Protein AF-A0A8T4N0C1-F1 (afdb_monomer_lite)

Secondary structure (DSSP, 8-state):
----EEEEEE-SS---HHHIIIIIHHHTEEEEEEEEETTS-EEEEEES-HHHHHHHHHHHS-TTS-EEEEEEPHHHHHHHHHTT-EEEE-SS----TT-SSEEEEEEEEE-SS---EE---

Structure (mmCIF, N/CA/C/O backbone):
data_AF-A0A8T4N0C1-F1
#
_entry.id   AF-A0A8T4N0C1-F1
#
loop_
_atom_site.group_PDB
_atom_site.id
_atom_site.type_symbol
_atom_site.label_atom_id
_atom_site.label_alt_id
_atom_site.label_comp_id
_atom_site.label_asym_id
_atom_site.label_entity_id
_atom_site.label_seq_id
_atom_site.pdbx_PDB_ins_code
_atom_site.Cartn_x
_atom_site.Cartn_y
_atom_site.Cartn_z
_atom_site.occupancy
_atom_site.B_iso_or_equiv
_atom_site.auth_seq_id
_atom_site.auth_comp_id
_atom_site.auth_asym_id
_atom_site.auth_atom_id
_atom_site.pdbx_PDB_model_num
ATOM 1 N N . MET A 1 1 ? -12.353 -18.344 -8.350 1.00 41.75 1 MET A N 1
ATOM 2 C CA . MET A 1 1 ? -11.574 -17.290 -9.028 1.00 41.75 1 MET A CA 1
ATOM 3 C C . MET A 1 1 ? -10.828 -16.571 -7.931 1.00 41.75 1 MET A C 1
ATOM 5 O O . MET A 1 1 ? -11.487 -16.147 -6.991 1.00 41.75 1 MET A O 1
ATOM 9 N N . VAL A 1 2 ? -9.498 -16.558 -7.986 1.00 50.97 2 VAL A N 1
ATOM 10 C CA . VAL A 1 2 ? -8.694 -15.711 -7.097 1.00 50.97 2 VAL A CA 1
ATOM 11 C C . VAL A 1 2 ? -8.988 -14.275 -7.524 1.00 50.97 2 VAL A C 1
ATOM 13 O O . VAL A 1 2 ? -8.967 -13.984 -8.719 1.00 50.97 2 VAL A O 1
ATOM 16 N N . ASN A 1 3 ? -9.419 -13.430 -6.590 1.00 64.44 3 ASN A N 1
ATOM 17 C CA . ASN A 1 3 ? -9.600 -12.012 -6.867 1.00 64.44 3 ASN A CA 1
ATOM 18 C C . ASN A 1 3 ? -8.284 -11.323 -6.534 1.00 64.44 3 ASN A C 1
ATOM 20 O O . ASN A 1 3 ? -8.034 -11.012 -5.369 1.00 64.44 3 ASN A O 1
ATOM 24 N N . ASP A 1 4 ? -7.465 -11.091 -7.555 1.00 81.56 4 ASP A N 1
ATOM 25 C CA . ASP A 1 4 ? -6.183 -10.417 -7.386 1.00 81.56 4 ASP A CA 1
ATOM 26 C C . ASP A 1 4 ? -6.423 -9.045 -6.739 1.00 81.56 4 ASP A C 1
ATOM 28 O O . ASP A 1 4 ? -7.118 -8.174 -7.282 1.00 81.56 4 ASP A O 1
ATOM 32 N N . THR A 1 5 ? -5.892 -8.876 -5.530 1.00 92.19 5 THR A N 1
ATOM 33 C CA . THR A 1 5 ? -6.059 -7.667 -4.728 1.00 92.19 5 THR A CA 1
ATOM 34 C C . THR A 1 5 ? -4.712 -6.992 -4.602 1.00 92.19 5 THR A C 1
ATOM 36 O O . THR A 1 5 ? -3.774 -7.554 -4.061 1.00 92.19 5 THR A O 1
ATOM 39 N N . TYR A 1 6 ? -4.607 -5.763 -5.083 1.00 94.19 6 TYR A N 1
ATOM 40 C CA . TYR A 1 6 ? -3.355 -5.027 -5.113 1.00 94.19 6 TYR A CA 1
ATOM 41 C C . TYR A 1 6 ? -3.348 -3.901 -4.085 1.00 94.19 6 TYR A C 1
ATOM 43 O O . TYR A 1 6 ? -4.346 -3.194 -3.925 1.00 94.19 6 TYR A O 1
ATOM 51 N N . ALA A 1 7 ? -2.195 -3.679 -3.462 1.00 95.25 7 ALA A N 1
ATOM 52 C CA . ALA A 1 7 ? -1.918 -2.521 -2.620 1.00 95.25 7 ALA A CA 1
ATOM 53 C C . ALA A 1 7 ? -0.670 -1.779 -3.112 1.00 95.25 7 ALA A C 1
ATOM 55 O O . ALA A 1 7 ? 0.172 -2.329 -3.824 1.00 95.25 7 ALA A O 1
ATOM 56 N N . ILE A 1 8 ? -0.560 -0.501 -2.753 1.00 95.19 8 ILE A N 1
ATOM 57 C CA . ILE A 1 8 ? 0.571 0.340 -3.153 1.00 95.19 8 ILE A CA 1
ATOM 58 C C . ILE A 1 8 ? 1.625 0.315 -2.050 1.00 95.19 8 ILE A C 1
ATOM 60 O O . ILE A 1 8 ? 1.326 0.629 -0.901 1.00 95.19 8 ILE A O 1
ATOM 64 N N . ILE A 1 9 ? 2.864 0.006 -2.420 1.00 93.44 9 ILE A N 1
ATOM 65 C CA . ILE A 1 9 ? 4.038 0.158 -1.565 1.00 93.44 9 ILE A CA 1
ATOM 66 C C . ILE A 1 9 ? 4.467 1.625 -1.606 1.00 93.44 9 ILE A C 1
ATOM 68 O O . ILE A 1 9 ? 4.726 2.175 -2.683 1.00 93.44 9 ILE A O 1
ATOM 72 N N . TYR A 1 10 ? 4.577 2.250 -0.441 1.00 92.62 10 TYR A N 1
ATOM 73 C CA . TYR A 1 10 ? 5.016 3.634 -0.293 1.00 92.62 10 TYR A CA 1
ATOM 74 C C . TYR A 1 10 ? 5.939 3.750 0.910 1.00 92.62 10 TYR A C 1
ATOM 76 O O . TYR A 1 10 ? 5.586 3.331 2.001 1.00 92.62 10 TYR A O 1
ATOM 84 N N . ASN A 1 11 ? 7.108 4.347 0.703 1.00 85.44 11 ASN A N 1
ATOM 85 C CA . ASN A 1 11 ? 7.939 4.864 1.783 1.00 85.44 11 ASN A CA 1
ATOM 86 C C . ASN A 1 11 ? 7.991 6.382 1.636 1.00 85.44 11 ASN A C 1
ATOM 88 O O . ASN A 1 11 ? 7.879 6.910 0.537 1.00 85.44 11 ASN A O 1
ATOM 92 N N . ASP A 1 12 ? 8.210 7.088 2.723 1.00 84.44 12 ASP A N 1
ATOM 93 C CA . ASP A 1 12 ? 8.375 8.542 2.779 1.00 84.44 12 ASP A CA 1
ATOM 94 C C . ASP A 1 12 ? 9.682 9.071 2.137 1.00 84.44 12 ASP A C 1
ATOM 96 O O . ASP A 1 12 ? 10.035 10.237 2.303 1.00 84.44 12 ASP A O 1
ATOM 100 N N . GLY A 1 13 ? 10.391 8.240 1.367 1.00 84.12 13 GLY A N 1
ATOM 101 C CA . GLY A 1 13 ? 11.670 8.547 0.726 1.00 84.12 13 GLY A CA 1
ATOM 102 C C . GLY A 1 13 ? 12.886 7.973 1.454 1.00 84.12 13 GLY A C 1
ATOM 103 O O . GLY A 1 13 ? 13.995 8.094 0.935 1.00 84.12 13 GLY A O 1
ATOM 104 N N . ASN A 1 14 ? 12.696 7.339 2.615 1.00 85.12 14 ASN A N 1
ATOM 105 C CA . ASN A 1 14 ? 13.796 6.832 3.436 1.00 85.12 14 ASN A CA 1
ATOM 106 C C . ASN A 1 14 ? 14.321 5.451 3.020 1.00 85.12 14 ASN A C 1
ATOM 108 O O . ASN A 1 14 ? 15.439 5.104 3.395 1.00 85.12 14 ASN A O 1
ATOM 112 N N . LEU A 1 15 ? 13.564 4.669 2.239 1.00 85.12 15 LEU A N 1
ATOM 113 C CA . LEU A 1 15 ? 14.002 3.337 1.808 1.00 85.12 15 LEU A CA 1
ATOM 114 C C . LEU A 1 15 ? 14.563 3.358 0.389 1.00 85.12 15 LEU A C 1
ATOM 116 O O . LEU A 1 15 ? 13.918 3.781 -0.578 1.00 85.12 15 LEU A O 1
ATOM 120 N N . THR A 1 16 ? 15.774 2.830 0.249 1.00 84.75 16 THR A N 1
ATOM 121 C CA . THR A 1 16 ? 16.410 2.616 -1.046 1.00 84.75 16 THR A CA 1
ATOM 122 C C . THR A 1 16 ? 15.924 1.318 -1.694 1.00 84.75 16 THR A C 1
ATOM 124 O O . THR A 1 16 ? 15.380 0.416 -1.061 1.00 84.75 16 THR A O 1
ATOM 127 N N . LEU A 1 17 ? 16.201 1.168 -2.993 1.00 79.50 17 LEU A N 1
ATOM 128 C CA . LEU A 1 17 ? 15.961 -0.074 -3.741 1.00 79.50 17 LEU A CA 1
ATOM 129 C C . LEU A 1 17 ? 16.615 -1.303 -3.087 1.00 79.50 17 LEU A C 1
ATOM 131 O O . LEU A 1 17 ? 16.122 -2.425 -3.207 1.00 79.50 17 LEU A O 1
ATOM 135 N N . ARG A 1 18 ? 17.776 -1.097 -2.457 1.00 83.06 18 ARG A N 1
ATOM 136 C CA . ARG A 1 18 ? 18.529 -2.159 -1.797 1.00 83.06 18 ARG A CA 1
ATOM 137 C C . ARG A 1 18 ? 17.805 -2.620 -0.537 1.00 83.06 18 ARG A C 1
ATOM 139 O O . ARG A 1 18 ? 17.757 -3.827 -0.322 1.00 83.06 18 ARG A O 1
ATOM 146 N N . ASP A 1 19 ? 17.233 -1.692 0.218 1.00 85.06 19 ASP A N 1
ATOM 147 C CA . ASP A 1 19 ? 16.533 -1.977 1.473 1.00 85.06 19 ASP A CA 1
ATOM 148 C C . ASP A 1 19 ? 15.262 -2.777 1.173 1.00 85.06 19 ASP A C 1
ATOM 150 O O . ASP A 1 19 ? 15.068 -3.855 1.723 1.00 85.06 19 ASP A O 1
ATOM 154 N N . PHE A 1 20 ? 14.503 -2.389 0.139 1.00 81.75 20 PHE A N 1
ATOM 155 C CA . PHE A 1 20 ? 13.368 -3.188 -0.345 1.00 81.75 20 PHE A CA 1
ATOM 156 C C . PHE A 1 20 ? 13.738 -4.631 -0.707 1.00 81.75 20 PHE A C 1
ATOM 158 O O . PHE A 1 20 ? 13.022 -5.573 -0.371 1.00 81.75 20 PHE A O 1
ATOM 165 N N . LYS A 1 21 ? 14.854 -4.823 -1.417 1.00 77.44 21 LYS A N 1
ATOM 166 C CA . LYS A 1 21 ? 15.275 -6.160 -1.861 1.00 77.44 21 LYS A CA 1
ATOM 167 C C . LYS A 1 21 ? 15.865 -7.011 -0.738 1.00 77.44 21 LYS A C 1
ATOM 169 O O . LYS A 1 21 ? 15.781 -8.232 -0.813 1.00 77.44 21 LYS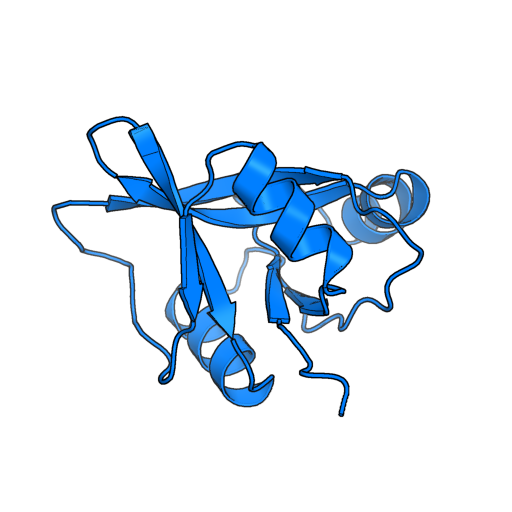 A O 1
ATOM 174 N N . LYS A 1 22 ? 16.533 -6.399 0.242 1.00 79.50 22 LYS A N 1
ATOM 175 C CA . LYS A 1 22 ? 17.291 -7.124 1.274 1.00 79.50 22 LYS A CA 1
ATOM 176 C C . LYS A 1 22 ? 16.552 -7.272 2.589 1.00 79.50 22 LYS A C 1
ATOM 178 O O . LYS A 1 22 ? 16.741 -8.298 3.231 1.00 79.50 22 LYS A O 1
ATOM 183 N N . GLU A 1 23 ? 15.784 -6.266 2.976 1.00 81.12 23 GLU A N 1
ATOM 184 C CA . GLU A 1 23 ? 15.093 -6.197 4.261 1.00 81.12 23 GLU A CA 1
ATOM 185 C C . GLU A 1 23 ? 13.636 -6.577 4.032 1.00 81.12 23 GLU A C 1
ATOM 187 O O . GLU A 1 23 ? 13.254 -7.690 4.371 1.00 81.12 23 GLU A O 1
ATOM 192 N N . CYS A 1 24 ? 12.871 -5.758 3.303 1.00 82.69 24 CYS A N 1
ATOM 193 C CA . CYS A 1 24 ? 11.433 -5.972 3.113 1.00 82.69 24 CYS A CA 1
ATOM 194 C C . CYS A 1 24 ? 11.091 -7.356 2.532 1.00 82.69 24 CYS A C 1
ATOM 196 O O . CYS A 1 24 ? 10.250 -8.078 3.063 1.00 82.69 24 CYS A O 1
ATOM 198 N N . HIS A 1 25 ? 11.773 -7.765 1.455 1.00 76.31 25 HIS A N 1
ATOM 199 C CA . HIS A 1 25 ? 11.526 -9.070 0.834 1.00 76.31 25 HIS A CA 1
ATOM 200 C C . HIS A 1 25 ? 11.959 -10.243 1.730 1.00 76.31 25 HIS A C 1
ATOM 202 O O . HIS A 1 25 ? 11.236 -11.227 1.862 1.00 76.31 25 HIS A O 1
ATOM 208 N N . LYS A 1 26 ? 13.135 -10.145 2.364 1.00 78.50 26 LYS A N 1
ATOM 209 C CA . LYS A 1 26 ? 13.710 -11.237 3.166 1.00 78.50 26 LYS A CA 1
ATOM 210 C C . LYS A 1 26 ? 12.989 -11.415 4.501 1.00 78.50 26 LYS A C 1
ATOM 212 O O . LYS A 1 26 ? 12.805 -12.539 4.955 1.00 78.50 26 LYS A O 1
ATOM 217 N N . GLU A 1 27 ? 12.625 -10.308 5.129 1.00 84.62 27 GLU A N 1
ATOM 218 C CA . GLU A 1 27 ? 11.990 -10.249 6.446 1.00 84.62 27 GLU A CA 1
ATOM 219 C C . GLU A 1 27 ? 10.461 -10.184 6.348 1.00 84.62 27 GLU A C 1
ATOM 221 O O . GLU A 1 27 ? 9.784 -10.131 7.369 1.00 84.62 27 GLU A O 1
ATOM 226 N N . ARG A 1 28 ? 9.919 -10.242 5.123 1.00 86.56 28 ARG A N 1
ATOM 227 C CA . ARG A 1 28 ? 8.485 -10.328 4.819 1.00 86.56 28 ARG A CA 1
ATOM 228 C C . ARG A 1 28 ? 7.669 -9.181 5.405 1.00 86.56 28 ARG A C 1
ATOM 230 O O . ARG A 1 28 ? 6.541 -9.380 5.843 1.00 86.56 28 ARG A O 1
ATOM 237 N N . TRP A 1 29 ? 8.204 -7.969 5.364 1.00 90.25 29 TRP A N 1
ATOM 238 C CA . TRP A 1 29 ? 7.462 -6.771 5.739 1.00 90.25 29 TRP A CA 1
ATOM 239 C C . TRP A 1 29 ? 7.521 -5.730 4.635 1.00 90.25 29 TRP A C 1
ATOM 241 O O . TRP A 1 29 ? 8.503 -5.636 3.904 1.00 90.25 29 TRP A O 1
ATOM 251 N N . ILE A 1 30 ? 6.462 -4.940 4.494 1.00 91.12 30 ILE A N 1
ATOM 252 C CA . ILE A 1 30 ? 6.353 -3.919 3.456 1.00 91.12 30 ILE A CA 1
ATOM 253 C C . ILE A 1 30 ? 5.704 -2.648 4.007 1.00 91.12 30 ILE A C 1
ATOM 255 O O . ILE A 1 30 ? 4.773 -2.732 4.809 1.00 91.12 30 ILE A O 1
ATOM 259 N N . PRO A 1 31 ? 6.150 -1.461 3.571 1.00 94.06 31 PRO A N 1
ATOM 260 C CA . PRO A 1 31 ? 5.473 -0.218 3.887 1.00 94.06 31 PRO A CA 1
ATOM 261 C C . PRO A 1 31 ? 4.340 0.014 2.877 1.00 94.06 31 PRO A C 1
ATOM 263 O O . PRO A 1 31 ? 4.570 0.186 1.676 1.00 94.06 31 PRO A O 1
ATOM 266 N N . LEU A 1 32 ? 3.101 -0.020 3.354 1.00 95.25 32 LEU A N 1
ATOM 267 C CA . LEU A 1 32 ? 1.910 0.187 2.537 1.00 95.25 32 LEU A CA 1
ATOM 268 C C . LEU A 1 32 ? 1.467 1.639 2.590 1.00 95.25 32 LEU A C 1
ATOM 270 O O . LEU A 1 32 ? 1.433 2.234 3.661 1.00 95.25 32 LEU A O 1
ATOM 274 N N . LEU A 1 33 ? 1.057 2.183 1.446 1.00 96.12 33 LEU A N 1
ATOM 275 C CA . LEU A 1 33 ? 0.385 3.473 1.387 1.00 96.12 33 LEU A CA 1
ATOM 276 C C . LEU A 1 33 ? -0.937 3.395 2.148 1.00 96.12 33 LEU A C 1
ATOM 278 O O . LEU A 1 33 ? -1.794 2.566 1.830 1.00 96.12 33 LEU A O 1
ATOM 282 N N . VAL A 1 34 ? -1.137 4.322 3.079 1.00 96.75 34 VAL A N 1
ATOM 283 C CA . VAL A 1 34 ? -2.399 4.473 3.800 1.00 96.75 34 VAL A CA 1
ATOM 284 C C . VAL A 1 34 ? -2.928 5.896 3.694 1.00 96.75 34 VAL A C 1
ATOM 286 O O . VAL A 1 34 ? -2.188 6.858 3.474 1.00 96.75 34 VAL A O 1
ATOM 289 N N . LEU A 1 35 ? -4.238 6.026 3.862 1.00 95.94 35 LEU A N 1
ATOM 290 C CA . LEU A 1 35 ? -4.896 7.287 4.156 1.00 95.94 35 LEU A CA 1
ATOM 291 C C . LEU A 1 35 ? -5.133 7.327 5.661 1.00 95.94 35 LEU A C 1
ATOM 293 O O . LEU A 1 35 ? -5.907 6.521 6.184 1.00 95.94 35 LEU A O 1
ATOM 297 N N . ARG A 1 36 ? -4.451 8.243 6.349 1.00 95.94 36 ARG A N 1
ATOM 298 C CA . ARG A 1 36 ? -4.651 8.468 7.781 1.00 95.94 36 ARG A CA 1
ATOM 299 C C . ARG A 1 36 ? -5.617 9.626 7.971 1.00 95.94 36 ARG A C 1
ATOM 301 O O . ARG A 1 36 ? -5.314 10.760 7.594 1.00 95.94 36 ARG A O 1
ATOM 308 N N . GLU A 1 37 ? -6.788 9.328 8.515 1.00 94.50 37 GLU A N 1
ATOM 309 C CA . GLU A 1 37 ? -7.782 10.326 8.904 1.00 94.50 37 GLU A CA 1
ATOM 310 C C . GLU A 1 37 ? -7.326 11.080 10.169 1.00 94.50 37 GLU A C 1
ATOM 312 O O . GLU A 1 37 ? -6.471 10.615 10.926 1.00 94.50 37 GLU A O 1
ATOM 317 N N . ARG A 1 38 ? -7.890 12.270 10.419 1.00 92.12 38 ARG A N 1
ATOM 318 C CA . ARG A 1 38 ? -7.505 13.116 11.573 1.00 92.12 38 ARG A CA 1
ATOM 319 C C . ARG A 1 38 ? -7.765 12.476 12.938 1.00 92.12 38 ARG A C 1
ATOM 321 O O . ARG A 1 38 ? -7.113 12.845 13.908 1.00 92.12 38 ARG A O 1
ATOM 328 N N . ASP A 1 39 ? -8.730 11.570 13.015 1.00 92.75 39 ASP A N 1
ATOM 329 C CA . ASP A 1 39 ? -9.066 10.802 14.217 1.00 92.75 39 ASP A CA 1
ATOM 330 C C . ASP A 1 39 ? -8.153 9.575 14.412 1.00 92.75 39 ASP A C 1
ATOM 332 O O . ASP A 1 39 ? -8.341 8.804 15.350 1.00 92.75 39 ASP A O 1
ATOM 336 N N . GLY A 1 40 ? -7.149 9.400 13.544 1.00 92.94 40 GLY A N 1
ATOM 337 C CA . GLY A 1 40 ? -6.199 8.293 13.580 1.00 92.94 40 GLY A CA 1
ATOM 338 C C . GLY A 1 40 ? -6.660 7.059 12.811 1.00 92.94 40 GLY A C 1
ATOM 339 O O . GLY A 1 40 ? -5.901 6.092 12.724 1.00 92.94 40 GLY A O 1
ATOM 340 N N . LYS A 1 41 ? -7.859 7.075 12.219 1.00 95.94 41 LYS A N 1
ATOM 341 C CA . LYS A 1 41 ? -8.375 5.951 11.441 1.00 95.94 41 LYS A CA 1
ATOM 342 C C . LYS A 1 41 ? -7.521 5.718 10.194 1.00 95.94 41 LYS A C 1
ATOM 344 O O . LYS A 1 41 ? -7.233 6.633 9.423 1.00 95.94 41 LYS A O 1
ATOM 349 N N . ILE A 1 42 ? -7.106 4.467 10.012 1.00 97.38 42 ILE A N 1
ATOM 350 C CA . ILE A 1 42 ? -6.253 4.030 8.904 1.00 97.38 42 ILE A CA 1
ATOM 351 C C . ILE A 1 42 ? -7.138 3.385 7.842 1.00 97.38 42 ILE A C 1
ATOM 353 O O . ILE A 1 42 ? -7.943 2.495 8.145 1.00 97.38 42 ILE A O 1
ATOM 357 N N . THR A 1 43 ? -6.972 3.824 6.598 1.00 97.31 43 THR A N 1
ATOM 358 C CA . THR A 1 43 ? -7.615 3.223 5.430 1.00 97.31 43 THR A CA 1
ATOM 359 C C . THR A 1 43 ? -6.560 2.834 4.404 1.00 97.31 43 THR A C 1
ATOM 361 O O . THR A 1 43 ? -5.787 3.680 3.956 1.00 97.31 43 THR A O 1
ATOM 364 N N . ILE A 1 44 ? -6.541 1.565 4.005 1.00 97.25 44 ILE A N 1
ATOM 365 C CA . ILE A 1 44 ? -5.674 1.049 2.947 1.00 97.25 44 ILE A CA 1
ATOM 366 C C . ILE A 1 44 ? -6.450 1.074 1.627 1.00 97.25 44 ILE A C 1
ATOM 368 O O . ILE A 1 44 ? -7.470 0.385 1.505 1.00 97.25 44 ILE A O 1
ATOM 372 N N . PRO A 1 45 ? -5.983 1.833 0.621 1.00 97.06 45 PRO A N 1
ATOM 373 C CA . PRO A 1 45 ? -6.529 1.764 -0.723 1.00 97.06 45 PRO A CA 1
ATOM 374 C C . PRO A 1 45 ? -6.134 0.435 -1.364 1.00 97.06 45 PRO A C 1
ATOM 376 O O . PRO A 1 45 ? -4.951 0.176 -1.598 1.00 97.06 45 PRO A O 1
ATOM 379 N N . LEU A 1 46 ? -7.130 -0.381 -1.681 1.00 96.81 46 LEU A N 1
ATOM 380 C CA . LEU A 1 46 ? -6.967 -1.629 -2.414 1.00 96.81 46 LEU A CA 1
ATOM 381 C C . LEU A 1 46 ? -7.470 -1.479 -3.844 1.00 96.81 46 LEU A C 1
ATOM 383 O O . LEU A 1 46 ? -8.299 -0.621 -4.148 1.00 96.81 46 LEU A O 1
ATOM 387 N N . PHE A 1 47 ? -6.987 -2.328 -4.739 1.00 95.88 47 PHE A N 1
ATOM 388 C CA . PHE A 1 47 ? -7.354 -2.291 -6.149 1.00 95.88 47 PHE A CA 1
ATOM 389 C C . PHE A 1 47 ? -7.554 -3.711 -6.656 1.00 95.88 47 PHE A C 1
ATOM 391 O O . PHE A 1 47 ? -6.733 -4.575 -6.403 1.00 95.88 47 PHE A O 1
ATOM 398 N N . ASN A 1 48 ? -8.598 -3.935 -7.443 1.00 94.31 48 ASN A N 1
ATOM 399 C CA . ASN A 1 48 ? -8.816 -5.196 -8.163 1.00 94.31 48 ASN A CA 1
ATOM 400 C C . ASN A 1 48 ? -8.245 -5.160 -9.594 1.00 94.31 48 ASN A C 1
ATOM 402 O O . ASN A 1 48 ? -8.557 -5.997 -10.436 1.00 94.31 48 ASN A O 1
ATOM 406 N N . ASN A 1 49 ? -7.483 -4.112 -9.915 1.00 93.38 49 ASN A N 1
ATOM 407 C CA . ASN A 1 49 ? -6.909 -3.898 -11.230 1.00 93.38 49 ASN A CA 1
ATOM 408 C C . ASN A 1 49 ? -5.548 -3.213 -11.096 1.00 93.38 49 ASN A C 1
ATOM 410 O O . ASN A 1 49 ? -5.449 -2.043 -10.705 1.00 93.38 49 ASN A O 1
ATOM 414 N N . LEU A 1 50 ? -4.506 -3.933 -11.498 1.00 92.50 50 LEU A N 1
ATOM 415 C CA . LEU A 1 50 ? -3.120 -3.484 -11.459 1.00 92.50 50 LEU A CA 1
ATOM 416 C C . LEU A 1 50 ? -2.886 -2.156 -12.204 1.00 92.50 50 LEU A C 1
ATOM 418 O O . LEU A 1 50 ? -2.128 -1.301 -11.747 1.00 92.50 50 LEU A O 1
ATOM 422 N N . GLN A 1 51 ? -3.570 -1.921 -13.330 1.00 93.38 51 GLN A N 1
ATOM 423 C CA . GLN A 1 51 ? -3.429 -0.665 -14.076 1.00 93.38 51 GLN A CA 1
ATOM 424 C C . GLN A 1 51 ? -4.025 0.527 -13.320 1.00 93.38 51 GLN A C 1
ATOM 426 O O . GLN A 1 51 ? -3.503 1.643 -13.424 1.00 93.38 51 GLN A O 1
ATOM 431 N N . ILE A 1 52 ? -5.114 0.320 -12.573 1.00 95.19 52 ILE A N 1
ATOM 432 C CA . ILE A 1 52 ? -5.709 1.359 -11.724 1.00 95.19 52 ILE A CA 1
ATOM 433 C C . ILE A 1 52 ? -4.768 1.671 -10.562 1.00 95.19 52 ILE A C 1
ATOM 435 O O . ILE A 1 52 ? -4.483 2.851 -10.340 1.00 95.19 52 ILE A O 1
ATOM 439 N N . ALA A 1 53 ? -4.231 0.645 -9.895 1.00 95.25 53 ALA A N 1
ATOM 440 C CA . ALA A 1 53 ? -3.232 0.800 -8.837 1.00 95.25 53 ALA A CA 1
ATOM 441 C C . ALA A 1 53 ? -2.020 1.605 -9.333 1.00 95.25 53 ALA A C 1
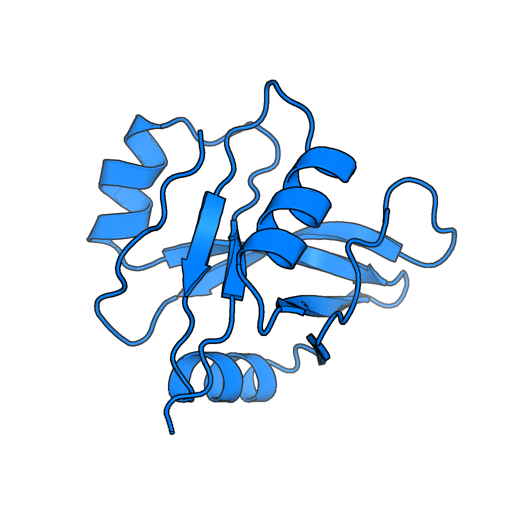ATOM 443 O O . ALA A 1 53 ? -1.674 2.633 -8.752 1.00 95.25 53 ALA A O 1
ATOM 444 N N . HIS A 1 54 ? -1.453 1.233 -10.484 1.00 94.75 54 HIS A N 1
ATOM 445 C CA . HIS A 1 54 ? -0.305 1.921 -11.079 1.00 94.75 54 HIS A CA 1
ATOM 446 C C . HIS A 1 54 ? -0.600 3.382 -11.448 1.00 94.75 54 HIS A C 1
ATOM 448 O O . HIS A 1 54 ? 0.197 4.282 -11.168 1.00 94.75 54 HIS A O 1
ATOM 454 N N . LYS A 1 55 ? -1.770 3.664 -12.036 1.00 95.25 55 LYS A N 1
ATOM 455 C CA . LYS A 1 55 ? -2.195 5.048 -12.309 1.00 95.25 55 LYS A CA 1
ATOM 456 C C . LYS A 1 55 ? -2.381 5.841 -11.015 1.00 95.25 55 LYS A C 1
ATOM 458 O O . LYS A 1 55 ? -2.006 7.009 -10.980 1.00 95.25 55 LYS A O 1
ATOM 463 N N . CYS A 1 56 ? -2.945 5.236 -9.971 1.00 95.25 56 CYS A N 1
ATOM 464 C CA . CYS A 1 56 ? -3.122 5.870 -8.667 1.00 95.25 56 CYS A CA 1
ATOM 465 C C . CYS A 1 56 ? -1.766 6.206 -8.027 1.00 95.25 56 CYS A C 1
ATOM 467 O O . CYS A 1 56 ? -1.531 7.356 -7.658 1.00 95.25 56 CYS A O 1
ATOM 469 N N . MET A 1 57 ? -0.843 5.243 -8.005 1.00 94.38 57 MET A N 1
ATOM 470 C CA . MET A 1 57 ? 0.530 5.392 -7.518 1.00 94.38 57 MET A CA 1
ATOM 471 C C . MET A 1 57 ? 1.220 6.598 -8.169 1.00 94.38 57 MET A C 1
ATOM 473 O O . MET A 1 57 ? 1.623 7.537 -7.484 1.00 94.38 57 MET A O 1
ATOM 477 N N . ARG A 1 58 ? 1.227 6.660 -9.508 1.00 92.56 58 ARG A N 1
ATOM 478 C CA . ARG A 1 58 ? 1.855 7.756 -10.271 1.00 92.56 58 ARG A CA 1
ATOM 479 C C . ARG A 1 58 ? 1.229 9.136 -10.052 1.00 92.56 58 ARG A C 1
ATOM 481 O O . ARG A 1 58 ? 1.872 10.140 -10.357 1.00 92.56 58 ARG A O 1
ATOM 488 N N . ARG A 1 59 ? -0.031 9.210 -9.611 1.00 93.12 59 ARG A N 1
ATOM 489 C CA . ARG A 1 59 ? -0.732 10.483 -9.352 1.00 93.12 59 ARG A CA 1
ATOM 490 C C . ARG A 1 59 ? -0.460 11.044 -7.961 1.00 93.12 59 ARG A C 1
ATOM 492 O O . ARG A 1 59 ? -0.681 12.239 -7.766 1.00 93.12 59 ARG A O 1
ATOM 499 N N . ASN A 1 60 ? -0.044 10.193 -7.029 1.00 93.12 60 ASN A N 1
ATOM 500 C CA . ASN A 1 60 ? 0.016 10.512 -5.606 1.00 93.12 60 ASN A CA 1
ATOM 501 C C . ASN A 1 60 ? 1.430 10.489 -5.038 1.00 93.12 60 ASN A C 1
ATOM 503 O O . ASN A 1 60 ? 1.722 11.271 -4.141 1.00 93.12 60 ASN A O 1
ATOM 507 N N . ILE A 1 61 ? 2.299 9.629 -5.566 1.00 91.81 61 ILE A N 1
ATOM 508 C CA . ILE A 1 61 ? 3.654 9.454 -5.053 1.00 91.81 61 ILE A CA 1
ATOM 509 C C . ILE A 1 61 ? 4.637 10.297 -5.881 1.00 91.81 61 ILE A C 1
ATOM 511 O O . ILE A 1 61 ? 4.614 10.231 -7.118 1.00 91.81 61 ILE A O 1
ATOM 515 N N . PRO A 1 62 ? 5.504 11.102 -5.237 1.00 90.06 62 PRO A N 1
ATOM 516 C CA . PRO A 1 62 ? 6.563 11.835 -5.923 1.00 90.06 62 PRO A CA 1
ATOM 517 C C . PRO A 1 62 ? 7.504 10.908 -6.706 1.00 90.06 62 PRO A C 1
ATOM 519 O O . PRO A 1 62 ? 7.872 9.837 -6.240 1.00 90.06 62 PRO A O 1
ATOM 522 N N . ARG A 1 63 ? 7.965 11.336 -7.888 1.00 87.31 63 ARG A N 1
ATOM 523 C CA . ARG A 1 63 ? 8.810 10.500 -8.773 1.00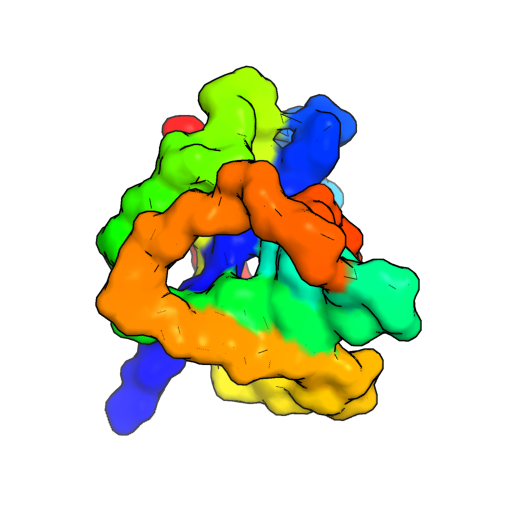 87.31 63 ARG A CA 1
ATOM 524 C C . ARG A 1 63 ? 10.180 10.138 -8.188 1.00 87.31 63 ARG A C 1
ATOM 526 O O . ARG A 1 63 ? 10.821 9.211 -8.668 1.00 87.31 63 ARG A O 1
ATOM 533 N N . ASN A 1 64 ? 10.663 10.906 -7.217 1.00 86.69 64 ASN A N 1
ATOM 534 C CA . ASN A 1 64 ? 11.922 10.646 -6.522 1.00 86.69 64 ASN A CA 1
ATOM 535 C C . ASN A 1 64 ? 11.776 9.596 -5.410 1.00 86.69 64 ASN A C 1
ATOM 537 O O . ASN A 1 64 ? 12.788 9.080 -4.943 1.00 86.69 64 ASN A O 1
ATOM 541 N N . VAL A 1 65 ? 10.547 9.271 -5.008 1.00 88.31 65 VAL A N 1
ATOM 542 C CA . VAL A 1 65 ? 10.254 8.268 -3.988 1.00 88.31 65 VAL A CA 1
ATOM 543 C C . VAL A 1 65 ? 10.113 6.901 -4.649 1.00 88.31 65 VAL A C 1
ATOM 545 O O . VAL A 1 65 ? 9.381 6.733 -5.626 1.00 88.31 65 VAL A O 1
ATOM 548 N N . LYS A 1 66 ? 10.817 5.902 -4.112 1.00 87.44 66 LYS A N 1
ATOM 549 C CA . LYS A 1 66 ? 10.675 4.518 -4.574 1.00 87.44 66 LYS A CA 1
ATOM 550 C C . LYS A 1 66 ? 9.324 3.973 -4.132 1.00 87.44 66 LYS A C 1
ATOM 552 O O . LYS A 1 66 ? 8.944 4.116 -2.983 1.00 87.44 66 LYS A O 1
ATOM 557 N N . SER A 1 67 ? 8.578 3.390 -5.053 1.00 90.06 67 SER A N 1
ATOM 558 C CA . SER A 1 67 ? 7.257 2.826 -4.784 1.00 90.06 67 SER A CA 1
ATOM 559 C C . SER A 1 67 ? 7.055 1.586 -5.640 1.00 90.06 67 SER A C 1
ATOM 561 O O . SER A 1 67 ? 7.889 1.268 -6.490 1.00 90.06 67 SER A O 1
ATOM 563 N N . GLY A 1 68 ? 5.991 0.847 -5.366 1.00 90.94 68 GLY A N 1
ATOM 564 C CA . GLY A 1 68 ? 5.681 -0.384 -6.075 1.00 90.94 68 GLY A CA 1
ATOM 565 C C . GLY A 1 68 ? 4.253 -0.825 -5.819 1.00 90.94 68 GLY A C 1
ATOM 566 O O . GLY A 1 68 ? 3.480 -0.130 -5.158 1.00 90.94 68 GLY A O 1
ATOM 567 N N . ILE A 1 69 ? 3.905 -1.988 -6.354 1.00 92.81 69 ILE A N 1
ATOM 568 C CA . ILE A 1 69 ? 2.597 -2.600 -6.152 1.00 92.81 69 ILE A CA 1
ATOM 569 C C . ILE A 1 69 ? 2.840 -4.024 -5.680 1.00 92.81 69 ILE A C 1
ATOM 571 O O . ILE A 1 69 ? 3.698 -4.723 -6.218 1.00 92.81 69 ILE A O 1
ATOM 575 N N . VAL A 1 70 ? 2.092 -4.427 -4.665 1.00 90.88 70 VAL A N 1
ATOM 576 C CA . VAL A 1 70 ? 2.099 -5.790 -4.143 1.00 90.88 70 VAL A CA 1
ATOM 577 C C . VAL A 1 70 ? 0.738 -6.414 -4.390 1.00 90.88 70 VAL A C 1
ATOM 579 O O . VAL A 1 70 ? -0.284 -5.728 -4.307 1.00 90.88 70 VAL A O 1
ATOM 582 N N . GLU A 1 71 ? 0.734 -7.698 -4.711 1.00 91.38 71 GLU A N 1
ATOM 583 C CA . GLU A 1 71 ? -0.466 -8.521 -4.700 1.00 91.38 71 GLU A CA 1
ATOM 584 C C . GLU A 1 71 ? -0.640 -9.115 -3.302 1.00 91.38 71 GLU A C 1
ATOM 586 O O . GLU A 1 71 ? 0.306 -9.635 -2.720 1.00 91.38 71 GLU A O 1
ATOM 591 N N . LEU A 1 72 ? -1.836 -8.982 -2.748 1.00 89.38 72 LEU A N 1
ATOM 592 C CA . LEU A 1 72 ? -2.213 -9.468 -1.432 1.00 89.38 72 LEU A CA 1
ATOM 593 C C . LEU A 1 72 ? -3.049 -10.729 -1.596 1.00 89.38 72 LEU A C 1
ATOM 595 O O . LEU A 1 72 ? -3.988 -10.748 -2.398 1.00 89.38 72 LEU A O 1
ATOM 599 N N . VAL A 1 73 ? -2.760 -11.745 -0.787 1.00 89.06 73 VAL A N 1
ATOM 600 C CA . VAL A 1 73 ? -3.645 -12.909 -0.689 1.00 89.06 73 VAL A CA 1
ATOM 601 C C . VAL A 1 73 ? -4.822 -12.602 0.239 1.00 89.06 73 VAL A C 1
ATOM 603 O O . VAL A 1 73 ? -4.775 -11.676 1.052 1.00 89.06 73 VAL A O 1
ATOM 606 N N . ASP A 1 74 ? -5.892 -13.395 0.155 1.00 90.19 74 ASP A N 1
ATOM 607 C CA . ASP A 1 74 ? -7.091 -13.199 0.985 1.00 90.19 74 ASP A CA 1
ATOM 608 C C . ASP A 1 74 ? -6.755 -13.129 2.484 1.00 90.19 74 ASP A C 1
ATOM 610 O O . ASP A 1 74 ? -7.292 -12.282 3.206 1.00 90.19 74 ASP A O 1
ATOM 614 N N . GLU A 1 75 ? -5.815 -13.967 2.933 1.00 91.50 75 GLU A N 1
ATOM 615 C CA . GLU A 1 75 ? -5.344 -14.006 4.319 1.00 91.50 75 GLU A CA 1
ATOM 616 C C . GLU A 1 75 ? -4.678 -12.695 4.755 1.00 91.50 75 GLU A C 1
ATOM 618 O O . GLU A 1 75 ? -4.861 -12.270 5.899 1.00 91.50 75 GLU A O 1
ATOM 623 N N . ASP A 1 76 ? -3.987 -12.000 3.845 1.00 91.81 76 ASP A N 1
ATOM 624 C CA . ASP A 1 76 ? -3.405 -10.700 4.161 1.00 91.81 76 ASP A CA 1
ATOM 625 C C . ASP A 1 76 ? -4.500 -9.674 4.446 1.00 91.81 76 ASP A C 1
ATOM 627 O O . ASP A 1 76 ? -4.470 -8.982 5.467 1.00 91.81 76 ASP A O 1
ATOM 631 N N . THR A 1 77 ? -5.520 -9.611 3.585 1.00 92.75 77 THR A N 1
ATOM 632 C CA . THR A 1 77 ? -6.635 -8.673 3.781 1.00 92.75 77 THR A CA 1
ATOM 633 C C . THR A 1 77 ? -7.403 -8.975 5.064 1.00 92.75 77 THR A C 1
ATOM 635 O O . THR A 1 77 ? -7.828 -8.060 5.769 1.00 92.75 77 THR A O 1
ATOM 638 N N . GLU A 1 78 ? -7.546 -10.251 5.415 1.00 93.38 78 GLU A N 1
ATOM 639 C CA . GLU A 1 78 ? -8.203 -10.654 6.651 1.00 93.38 78 GLU A CA 1
ATOM 640 C C . GLU A 1 78 ? -7.389 -10.245 7.885 1.00 93.38 78 GLU A C 1
ATOM 642 O O . GLU A 1 78 ? -7.938 -9.698 8.844 1.00 93.38 78 GLU A O 1
ATOM 647 N N . ASN A 1 79 ? -6.067 -10.405 7.846 1.00 94.00 79 ASN A N 1
ATOM 648 C CA . ASN A 1 79 ? -5.188 -9.954 8.922 1.00 94.00 79 ASN A CA 1
ATOM 649 C C . ASN A 1 79 ? -5.168 -8.429 9.063 1.00 94.00 79 ASN A C 1
ATOM 651 O O . ASN A 1 79 ? -5.177 -7.920 10.185 1.00 94.00 79 ASN A O 1
ATOM 655 N N . MET A 1 80 ? -5.224 -7.686 7.958 1.00 95.25 80 MET A N 1
ATOM 656 C CA . MET A 1 80 ? -5.367 -6.227 7.993 1.00 95.25 80 MET A CA 1
ATOM 657 C C . MET A 1 80 ? -6.677 -5.793 8.669 1.00 95.25 80 MET A C 1
ATOM 659 O O . MET A 1 80 ? -6.658 -4.898 9.515 1.00 95.25 80 MET A O 1
ATOM 663 N N . ARG A 1 81 ? -7.805 -6.458 8.374 1.00 95.00 81 ARG A N 1
ATOM 664 C CA . ARG A 1 81 ? -9.085 -6.190 9.061 1.00 95.00 81 ARG A CA 1
ATOM 665 C C . ARG A 1 81 ? -8.996 -6.482 10.557 1.00 95.00 81 ARG A C 1
ATOM 667 O O . ARG A 1 81 ? -9.455 -5.672 11.359 1.00 95.00 81 ARG A O 1
ATOM 674 N N . LYS A 1 82 ? -8.358 -7.591 10.950 1.00 95.75 82 LYS A N 1
ATOM 675 C CA . LYS A 1 82 ? -8.134 -7.943 12.367 1.00 95.75 82 LYS A CA 1
ATOM 676 C C . LYS A 1 82 ? -7.269 -6.920 13.111 1.00 95.75 82 LYS A C 1
ATOM 678 O O . LYS A 1 82 ? -7.461 -6.737 14.308 1.00 95.75 82 LYS A O 1
ATOM 683 N N . ARG A 1 83 ? -6.360 -6.223 12.416 1.00 94.62 83 ARG A N 1
ATOM 684 C CA . ARG A 1 83 ? -5.584 -5.086 12.958 1.00 94.62 83 ARG A CA 1
ATOM 685 C C . ARG A 1 83 ? -6.417 -3.806 13.133 1.00 94.62 83 ARG A C 1
ATOM 687 O O . ARG A 1 83 ? -5.909 -2.824 13.664 1.00 94.62 83 ARG A O 1
ATOM 694 N N . GLY A 1 84 ? -7.679 -3.799 12.700 1.00 96.44 84 GLY A N 1
ATOM 695 C CA . GLY A 1 84 ? -8.566 -2.637 12.766 1.00 96.44 84 GLY A CA 1
ATOM 696 C C . GLY A 1 84 ? -8.384 -1.648 11.612 1.00 96.44 84 GLY A C 1
ATOM 697 O O . GLY A 1 84 ? -8.904 -0.534 11.675 1.00 96.44 84 GLY A O 1
ATOM 698 N N . TRP A 1 85 ? -7.653 -2.021 10.558 1.00 97.19 85 TRP A N 1
ATOM 699 C CA . TRP A 1 85 ? -7.509 -1.185 9.370 1.00 97.19 85 TRP A CA 1
ATOM 700 C C . TRP A 1 85 ? -8.742 -1.293 8.475 1.00 97.19 85 TRP A C 1
ATOM 702 O O . TRP A 1 85 ? -9.274 -2.381 8.243 1.00 97.19 85 TRP A O 1
ATOM 712 N N . ASN A 1 86 ? -9.180 -0.161 7.925 1.00 97.38 86 ASN A N 1
ATOM 713 C CA . ASN A 1 86 ? -10.234 -0.158 6.916 1.00 97.38 86 ASN A CA 1
ATOM 714 C C . ASN A 1 86 ? -9.630 -0.467 5.554 1.00 97.38 86 ASN A C 1
ATOM 716 O O . ASN A 1 86 ? -8.570 0.049 5.207 1.00 97.38 86 ASN A O 1
ATOM 720 N N . LEU A 1 87 ? -10.329 -1.272 4.764 1.00 96.75 87 LEU A N 1
ATOM 721 C CA . LEU A 1 87 ? -9.914 -1.633 3.416 1.00 96.75 87 LEU A CA 1
ATOM 722 C C . LEU A 1 87 ? -10.924 -1.054 2.429 1.00 96.75 87 LEU A C 1
ATOM 724 O O . LEU A 1 87 ? -12.097 -1.428 2.462 1.00 96.75 87 LEU A O 1
ATOM 728 N N . GLU A 1 88 ? -10.486 -0.147 1.560 1.00 96.00 88 GLU A N 1
ATOM 729 C CA . GLU A 1 88 ? -11.354 0.475 0.554 1.00 96.00 88 GLU A CA 1
ATOM 730 C C . GLU A 1 88 ? -10.899 0.077 -0.848 1.00 96.00 88 GLU A C 1
ATOM 732 O O . GLU A 1 88 ? -9.810 0.446 -1.288 1.00 96.00 88 GLU A O 1
ATOM 737 N N . VAL A 1 89 ? -11.751 -0.655 -1.572 1.00 95.75 89 VAL A N 1
ATOM 738 C CA . VAL A 1 89 ? -11.476 -1.025 -2.964 1.00 95.75 89 VAL A CA 1
ATOM 739 C C . VAL A 1 89 ? -11.773 0.157 -3.883 1.00 95.75 89 VAL A C 1
ATOM 741 O O . VAL A 1 89 ? -12.907 0.618 -4.014 1.00 95.75 89 VAL A O 1
ATOM 744 N N . MET A 1 90 ? -10.738 0.626 -4.563 1.00 94.62 90 MET A N 1
ATOM 745 C CA . MET A 1 90 ? -10.770 1.766 -5.462 1.00 94.62 90 MET A CA 1
ATOM 746 C C . MET A 1 90 ? -11.068 1.310 -6.893 1.00 94.62 90 MET A C 1
ATOM 748 O O . MET A 1 90 ? -10.278 0.607 -7.521 1.00 94.62 90 MET A O 1
ATOM 752 N N . SER A 1 91 ? -12.177 1.787 -7.457 1.00 92.25 91 SER A N 1
ATOM 753 C CA . SER A 1 91 ? -12.577 1.501 -8.845 1.00 92.25 91 SER A CA 1
ATOM 754 C C . SER A 1 91 ? -11.994 2.475 -9.879 1.00 92.25 91 SER A C 1
ATOM 756 O O . SER A 1 91 ? -12.203 2.314 -11.080 1.00 92.25 91 SER A O 1
ATOM 758 N N . HIS A 1 92 ? -11.263 3.504 -9.442 1.00 92.88 92 HIS A N 1
ATOM 759 C CA . HIS A 1 92 ? -10.639 4.505 -10.308 1.00 92.88 92 HIS A CA 1
ATOM 760 C C . HIS A 1 92 ? -9.401 5.129 -9.632 1.00 92.88 92 HIS A C 1
ATOM 762 O O . HIS A 1 92 ? -9.323 5.160 -8.403 1.00 92.88 92 HIS A O 1
ATOM 768 N N . PRO A 1 93 ? -8.419 5.658 -10.394 1.00 91.50 93 PRO A N 1
ATOM 769 C CA . PRO A 1 93 ? -7.146 6.121 -9.835 1.00 91.50 93 PRO A CA 1
ATOM 770 C C . PRO A 1 93 ? -7.292 7.496 -9.168 1.00 91.50 93 PRO A C 1
ATOM 772 O O . PRO A 1 93 ? -6.963 8.522 -9.772 1.00 91.50 93 PRO A O 1
ATOM 775 N N . ARG A 1 94 ? -7.840 7.540 -7.950 1.00 91.31 94 ARG A N 1
ATOM 776 C CA . ARG A 1 94 ? -8.081 8.776 -7.184 1.00 91.31 94 ARG A CA 1
ATOM 777 C C . ARG A 1 94 ? -6.777 9.527 -6.883 1.00 91.31 94 ARG A C 1
ATOM 779 O O . ARG A 1 94 ? -5.705 8.938 -6.796 1.00 91.31 94 ARG A O 1
ATOM 786 N N . LYS A 1 95 ? -6.875 10.850 -6.738 1.00 89.88 95 LYS A N 1
ATOM 787 C CA . LYS A 1 95 ? -5.788 11.703 -6.241 1.00 89.88 95 LYS A CA 1
ATOM 788 C C . LYS A 1 95 ? -6.112 12.078 -4.793 1.00 89.88 95 LYS A C 1
ATOM 790 O O . LYS A 1 95 ? -7.184 12.609 -4.534 1.00 89.88 95 LYS A O 1
ATOM 795 N N . PHE A 1 96 ? -5.208 11.762 -3.879 1.00 88.56 96 PHE A N 1
ATOM 796 C CA . PHE A 1 96 ? -5.335 11.915 -2.432 1.00 88.56 96 PHE A CA 1
ATOM 797 C C . PHE A 1 96 ? -4.653 13.182 -1.913 1.00 88.56 96 PHE A C 1
ATOM 799 O O . PHE A 1 96 ? -5.044 13.712 -0.878 1.00 88.56 96 PHE A O 1
ATOM 806 N N . THR A 1 97 ? -3.653 13.691 -2.637 1.00 71.25 97 THR A N 1
ATOM 807 C CA . THR A 1 97 ? -2.965 14.935 -2.278 1.00 71.25 97 THR A CA 1
ATOM 808 C C . THR A 1 97 ? -3.983 16.086 -2.276 1.00 71.25 97 THR A C 1
ATOM 810 O O . THR A 1 97 ? -4.577 16.342 -3.328 1.00 71.25 97 THR A O 1
ATOM 813 N N . ASN A 1 98 ? -4.149 16.771 -1.135 1.00 70.25 98 ASN A N 1
ATOM 814 C CA . ASN A 1 98 ? -5.030 17.934 -0.881 1.00 70.25 98 ASN A CA 1
ATOM 815 C C . ASN A 1 98 ? -6.421 17.654 -0.269 1.00 70.25 98 ASN A C 1
ATOM 817 O O . ASN A 1 98 ? -7.295 18.516 -0.360 1.00 70.25 98 ASN A O 1
ATOM 821 N N . HIS A 1 99 ? -6.662 16.501 0.364 1.00 75.56 99 HIS A N 1
ATOM 822 C CA . HIS A 1 99 ? -7.930 16.277 1.068 1.00 75.56 99 HIS A CA 1
ATOM 823 C C . HIS A 1 99 ? -7.913 16.866 2.495 1.00 75.56 99 HIS A C 1
ATOM 825 O O . HIS A 1 99 ? -6.936 16.675 3.215 1.00 75.56 99 HIS A O 1
ATOM 831 N N . PRO A 1 100 ? -8.975 17.553 2.964 1.00 82.69 100 PRO A N 1
ATOM 832 C CA . PRO A 1 100 ? -8.980 18.144 4.303 1.00 82.69 100 PRO A CA 1
ATOM 833 C C . PRO A 1 100 ? -9.046 17.106 5.434 1.00 82.69 100 PRO A C 1
ATOM 835 O O . PRO A 1 100 ? -8.615 17.409 6.546 1.00 82.69 100 PRO A O 1
ATOM 838 N N . GLN A 1 101 ? -9.591 15.911 5.185 1.00 86.25 101 GLN A N 1
ATOM 839 C CA . GLN A 1 101 ? -9.879 14.922 6.238 1.00 86.25 101 GLN A CA 1
ATOM 840 C C . GLN A 1 101 ? -8.789 13.864 6.439 1.00 86.25 101 GLN A C 1
ATOM 842 O O . GLN A 1 101 ? -8.780 13.228 7.488 1.00 86.25 101 GLN A O 1
ATOM 847 N N . TYR A 1 102 ? -7.880 13.684 5.478 1.00 89.56 102 TYR A N 1
ATOM 848 C CA . TYR A 1 102 ? -6.837 12.663 5.562 1.00 89.56 102 TYR A CA 1
ATOM 849 C C . TYR A 1 102 ? -5.540 13.106 4.884 1.00 89.56 102 TYR A C 1
ATOM 851 O O . TYR A 1 102 ? -5.556 13.937 3.972 1.00 89.56 102 TYR A O 1
ATOM 859 N N . SER A 1 103 ? -4.429 12.500 5.293 1.00 92.50 103 SER A N 1
ATOM 860 C CA . SER A 1 103 ? -3.122 12.608 4.637 1.00 92.50 103 SER A CA 1
ATOM 861 C C . SER A 1 103 ? -2.657 11.255 4.103 1.00 92.50 103 SER A C 1
ATOM 863 O O . SER A 1 103 ? -3.058 10.207 4.606 1.00 92.50 103 SER A O 1
ATOM 865 N N . ILE A 1 104 ? -1.800 11.289 3.079 1.00 93.75 104 ILE A N 1
ATOM 866 C CA . ILE A 1 104 ? -1.028 10.110 2.672 1.00 93.75 104 ILE A CA 1
ATOM 867 C C . ILE A 1 104 ? 0.022 9.856 3.753 1.00 93.75 104 ILE A C 1
ATOM 869 O O . ILE A 1 104 ? 0.736 10.781 4.136 1.00 93.75 104 ILE A O 1
ATOM 873 N N . ASP A 1 105 ? 0.107 8.615 4.203 1.00 94.50 105 ASP A N 1
ATOM 874 C CA . ASP A 1 105 ? 1.104 8.119 5.148 1.00 94.50 105 ASP A CA 1
ATOM 875 C C . ASP A 1 105 ? 1.470 6.669 4.771 1.00 94.50 105 ASP A C 1
ATOM 877 O O . ASP A 1 105 ? 1.030 6.175 3.722 1.00 94.50 105 ASP A O 1
ATOM 881 N N . PHE A 1 106 ? 2.249 5.975 5.597 1.00 94.88 106 PHE A N 1
ATOM 882 C CA . PHE A 1 106 ? 2.458 4.538 5.467 1.00 94.88 106 PHE A CA 1
ATOM 883 C C . PHE A 1 106 ? 2.269 3.774 6.780 1.00 94.88 106 PHE A C 1
ATOM 885 O O . PHE A 1 106 ? 2.373 4.326 7.871 1.00 94.88 106 PHE A O 1
ATOM 892 N N . GLU A 1 107 ? 2.002 2.478 6.650 1.00 95.88 107 GLU A N 1
ATOM 893 C CA . GLU A 1 107 ? 2.016 1.513 7.751 1.00 95.88 107 GLU A CA 1
ATOM 894 C C . GLU A 1 107 ? 2.851 0.297 7.363 1.00 95.88 107 GLU A C 1
ATOM 896 O O . GLU A 1 107 ? 2.872 -0.109 6.197 1.00 95.88 107 GLU A O 1
ATOM 901 N N . ILE A 1 108 ? 3.530 -0.298 8.344 1.00 93.94 108 ILE A N 1
ATOM 902 C CA . ILE A 1 108 ? 4.301 -1.522 8.127 1.00 93.94 108 ILE A CA 1
ATOM 903 C C . ILE A 1 108 ? 3.375 -2.729 8.242 1.00 93.94 108 ILE A C 1
ATOM 905 O O . ILE A 1 108 ? 2.744 -2.976 9.274 1.00 93.94 108 ILE A O 1
ATOM 909 N N . TYR A 1 109 ? 3.311 -3.503 7.167 1.00 93.94 109 TYR A N 1
ATOM 910 C CA . TYR A 1 109 ? 2.564 -4.745 7.114 1.00 93.94 109 TYR A CA 1
ATOM 911 C C . TYR A 1 109 ? 3.510 -5.936 6.982 1.00 93.94 109 TYR A C 1
ATOM 913 O O . TYR A 1 109 ? 4.374 -5.947 6.111 1.00 93.94 109 TYR A O 1
ATOM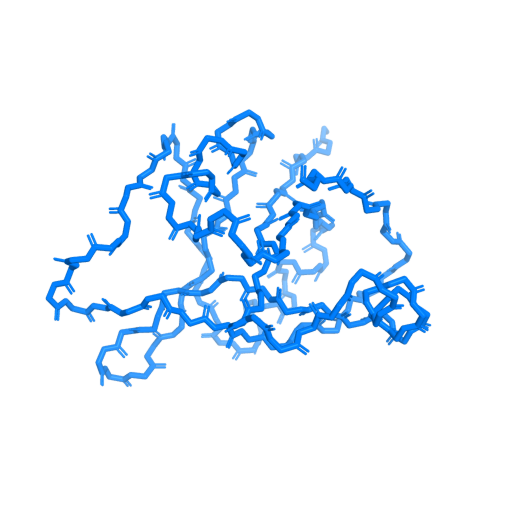 921 N N . GLU A 1 110 ? 3.327 -6.934 7.844 1.00 92.06 110 GLU A N 1
ATOM 922 C CA . GLU A 1 110 ? 4.044 -8.210 7.790 1.00 92.06 110 GLU A CA 1
ATOM 923 C C . GLU A 1 110 ? 3.201 -9.202 6.991 1.00 92.06 110 GLU A C 1
ATOM 925 O O . GLU A 1 110 ? 2.052 -9.467 7.347 1.00 92.06 110 GLU A O 1
ATOM 930 N N . MET A 1 111 ? 3.762 -9.711 5.902 1.00 86.88 111 MET A N 1
ATO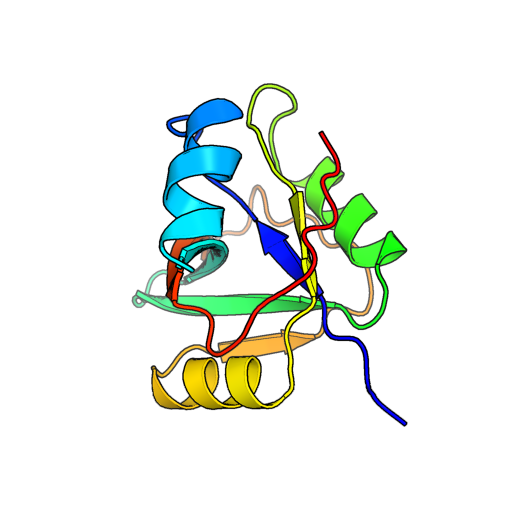M 931 C CA . MET A 1 111 ? 3.068 -10.565 4.945 1.00 86.88 111 MET A CA 1
ATOM 932 C C . MET A 1 111 ? 3.022 -12.009 5.430 1.00 86.88 111 MET A C 1
ATOM 934 O O . MET A 1 111 ? 3.987 -12.518 6.007 1.00 86.88 111 MET A O 1
ATOM 938 N N . VAL A 1 112 ? 1.910 -12.691 5.156 1.00 84.44 112 VAL A N 1
ATOM 939 C CA . VAL A 1 112 ? 1.701 -14.062 5.646 1.00 84.44 112 VAL A CA 1
ATOM 940 C C . VAL A 1 112 ? 2.493 -15.099 4.842 1.00 84.44 112 VAL A C 1
ATOM 942 O O . VAL A 1 112 ? 2.988 -16.079 5.401 1.00 84.44 112 VAL A O 1
ATOM 945 N N . GLY A 1 113 ? 2.650 -14.878 3.535 1.00 70.75 113 GLY A N 1
ATOM 946 C CA . GLY A 1 113 ? 3.303 -15.805 2.609 1.00 70.75 113 GLY A CA 1
ATOM 947 C C . GLY A 1 113 ? 4.407 -15.169 1.768 1.00 70.75 113 GLY A C 1
ATOM 948 O O . GLY A 1 113 ? 4.688 -13.974 1.860 1.00 70.75 113 GLY A O 1
ATOM 949 N N . GLU A 1 114 ? 5.040 -15.988 0.928 1.00 67.38 114 GLU A N 1
ATOM 950 C CA . GLU A 1 114 ? 5.889 -15.478 -0.149 1.00 67.38 114 GLU A CA 1
ATOM 951 C C . GLU A 1 114 ? 5.003 -14.813 -1.200 1.00 67.38 114 GLU A C 1
ATOM 953 O O . GLU A 1 114 ? 4.059 -15.416 -1.704 1.00 67.38 114 GLU A O 1
ATOM 958 N N . THR A 1 115 ? 5.290 -13.553 -1.499 1.00 62.97 115 THR A N 1
ATOM 959 C CA . THR A 1 115 ? 4.545 -12.748 -2.467 1.00 62.97 115 THR A CA 1
ATOM 960 C C . THR A 1 115 ? 5.495 -12.266 -3.540 1.00 62.97 115 THR A C 1
ATOM 962 O O . THR A 1 115 ? 6.604 -11.794 -3.260 1.00 62.97 115 THR A O 1
ATOM 965 N N . ASP A 1 116 ? 5.048 -12.389 -4.786 1.00 61.00 116 ASP A N 1
ATOM 966 C CA . ASP A 1 116 ? 5.779 -11.855 -5.919 1.00 61.00 116 ASP A CA 1
ATOM 967 C C . ASP A 1 116 ? 5.642 -10.333 -5.938 1.00 61.00 116 ASP A C 1
ATOM 969 O O . ASP A 1 116 ? 4.554 -9.754 -5.992 1.00 61.00 116 ASP A O 1
ATOM 973 N N . PHE A 1 117 ? 6.785 -9.662 -5.881 1.00 63.34 117 PHE A N 1
ATOM 974 C CA . PHE A 1 117 ? 6.839 -8.214 -5.928 1.00 63.34 117 PHE A CA 1
ATOM 975 C C . PHE A 1 117 ? 6.792 -7.736 -7.378 1.00 63.34 117 PHE A C 1
ATOM 977 O O . PHE A 1 117 ? 7.771 -7.839 -8.121 1.00 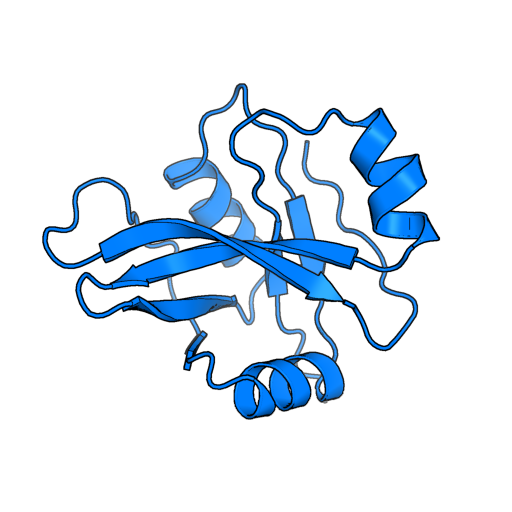63.34 117 PHE A O 1
ATOM 984 N N . GLY A 1 118 ? 5.673 -7.122 -7.762 1.00 56.78 118 GLY A N 1
ATOM 985 C CA . GLY A 1 118 ? 5.586 -6.297 -8.961 1.00 56.78 118 GLY A CA 1
ATOM 986 C C . GLY A 1 118 ? 6.392 -5.013 -8.770 1.00 56.78 118 GLY A C 1
ATOM 987 O O . GLY A 1 118 ? 5.868 -3.981 -8.346 1.00 56.78 118 GLY A O 1
ATOM 988 N N . TYR A 1 119 ? 7.695 -5.057 -9.045 1.00 55.00 119 TYR A N 1
ATOM 989 C CA . TYR A 1 119 ? 8.531 -3.864 -8.959 1.00 55.00 119 TYR A CA 1
ATOM 990 C C . TYR A 1 119 ? 8.245 -2.915 -10.133 1.00 55.00 119 TYR A C 1
ATOM 992 O O . TYR A 1 119 ? 8.688 -3.148 -11.258 1.00 55.00 119 TYR A O 1
ATOM 1000 N N . TYR A 1 120 ? 7.550 -1.811 -9.859 1.00 52.69 120 TYR A N 1
ATOM 1001 C CA . TYR A 1 120 ? 7.320 -0.717 -10.807 1.00 52.69 120 TYR A CA 1
ATOM 1002 C C . TYR A 1 120 ? 8.123 0.512 -10.358 1.00 52.69 120 TYR A C 1
ATOM 1004 O O . TYR A 1 120 ? 7.587 1.387 -9.684 1.00 52.69 120 TYR A O 1
ATOM 1012 N N . TRP A 1 121 ? 9.425 0.531 -10.672 1.00 50.06 121 TRP A N 1
ATOM 1013 C CA . TRP A 1 121 ? 10.339 1.631 -10.322 1.00 50.06 121 TRP A CA 1
ATOM 1014 C C . TRP A 1 121 ? 10.158 2.880 -11.186 1.00 50.06 121 TRP A C 1
ATOM 1016 O O . TRP A 1 121 ? 9.925 2.732 -12.408 1.00 50.06 121 TRP A O 1
#

Sequence (121 aa):
MVNDTYAIIYNDGNLTLRDFKKECHKERWIPLLVLRERDGKITIPLFNNLQIAHKCMRRNIPRNVKSGIVELVDEDTENMRKRGWNLEVMSHPRKFTNHPQYSIDFEIYEMVGETDFGYYW

Radius of gyration: 13.41 Å; chains: 1; bounding box: 31×35×28 Å

Foldseek 3Di:
DFQWKKFKFFDPQPDDPVCCVPPCQVQQKTKTKWWQFPVRATETEMESDPVQNVLLCVQEPDPSTFMFMWTAGPVQVVVCVVVVHHYDYDPHNDHPPPDPGTDIDIDMGHHPDNTDTGGDD

pLDDT: mean 87.39, std 11.49, range [41.75, 97.38]